Protein AF-A0A6C0EGG4-F1 (afdb_monomer_lite)

Sequence (167 aa):
MSSLSRSSRSPFNRNQEEFLYYLEEYDNSIIDYYGIDNPFLTITFNPCDDFNEINIIYNRNSQIFEFPSLSYELNKKINDYTKCKINITLKINNVEHFPFQPPLWSLENIEYFIPSGIHINIEEYYEYLVNLHNENYKINKSWVPGMQHVNSDLLNFIIIANTFDYL

Foldseek 3Di:
DDDPPPPDDQPADPVVVVLVVVVQVCQPCLCVVLVPPDPQWGWGWDDDRFWIKIKIKGWPLPDQDDDPPDDPVVSVVVSLQRTKIKIWIKIFGHDPDPPQDHTQIDTDDIDIDHPPDDPDPVVVVLRVVSVVLRVCCVPVVPRDRDSVVVSVSVSVSVVSVPPVVVD

Structure (mmCIF, N/CA/C/O backbone):
data_AF-A0A6C0EGG4-F1
#
_entry.id   AF-A0A6C0EGG4-F1
#
loop_
_atom_site.group_PDB
_atom_site.id
_atom_site.type_symbol
_atom_site.label_atom_id
_atom_site.label_alt_id
_atom_site.label_comp_id
_atom_site.label_asym_id
_atom_site.label_entity_id
_atom_site.label_seq_id
_atom_site.pdbx_PDB_ins_code
_atom_site.Cartn_x
_atom_site.Cartn_y
_atom_site.Cartn_z
_atom_site.occupancy
_atom_site.B_iso_or_equiv
_atom_site.auth_seq_id
_atom_site.auth_comp_id
_atom_site.auth_asym_id
_atom_site.auth_atom_id
_atom_site.pdbx_PDB_model_num
ATOM 1 N N . MET A 1 1 ? -20.456 16.248 -36.448 1.00 38.22 1 MET A N 1
ATOM 2 C CA . MET A 1 1 ? -18.984 16.349 -36.376 1.00 38.22 1 MET A CA 1
ATOM 3 C C . MET A 1 1 ? -18.583 16.149 -34.925 1.00 38.22 1 MET A C 1
ATOM 5 O O . MET A 1 1 ? -18.546 17.107 -34.171 1.00 38.22 1 MET A O 1
ATOM 9 N N . SER A 1 2 ? -18.402 14.896 -34.511 1.00 34.53 2 SER A N 1
ATOM 10 C CA . SER A 1 2 ? -17.893 14.537 -33.186 1.00 34.53 2 SER A CA 1
ATOM 11 C C . SER A 1 2 ? -16.409 14.231 -33.335 1.00 34.53 2 SER A C 1
ATOM 13 O O . SER A 1 2 ? -16.029 13.298 -34.044 1.00 34.53 2 SER A O 1
ATOM 15 N N . SER A 1 3 ? -15.574 15.072 -32.738 1.00 32.94 3 SER A N 1
ATOM 16 C CA . SER A 1 3 ? -14.128 14.906 -32.701 1.00 32.94 3 SER A CA 1
ATOM 17 C C . SER A 1 3 ? -13.781 13.643 -31.917 1.00 32.94 3 SER A C 1
ATOM 19 O O . SER A 1 3 ? -13.925 13.607 -30.699 1.00 32.94 3 SER A O 1
ATOM 21 N N . LEU A 1 4 ? -13.319 12.619 -32.632 1.00 36.59 4 LEU A N 1
ATOM 22 C CA . LEU A 1 4 ? -12.533 11.528 -32.070 1.00 36.59 4 LEU A CA 1
ATOM 23 C C . LEU A 1 4 ? -11.277 12.148 -31.445 1.00 36.59 4 LEU A C 1
ATOM 25 O O . LEU A 1 4 ? -10.352 12.533 -32.165 1.00 36.59 4 LEU A O 1
ATOM 29 N N . SER A 1 5 ? -11.260 12.295 -30.119 1.00 33.00 5 SER A N 1
ATOM 30 C CA . SER A 1 5 ? -10.028 12.557 -29.385 1.00 33.00 5 SER A CA 1
ATOM 31 C C . SER A 1 5 ? -9.141 11.332 -29.564 1.00 33.00 5 SER A C 1
ATOM 33 O O . SER A 1 5 ? -9.429 10.254 -29.046 1.00 33.00 5 SER A O 1
ATOM 35 N N . ARG A 1 6 ? -8.103 11.485 -30.387 1.00 34.94 6 ARG A N 1
ATOM 36 C CA . ARG A 1 6 ? -7.035 10.500 -30.541 1.00 34.94 6 ARG A CA 1
ATOM 37 C C . ARG A 1 6 ? -6.469 10.218 -29.154 1.00 34.94 6 ARG A C 1
ATOM 39 O O . ARG A 1 6 ? -5.943 11.140 -28.537 1.00 34.94 6 ARG A O 1
ATOM 46 N N . SER A 1 7 ? -6.595 8.975 -28.694 1.00 38.91 7 SER A N 1
ATOM 47 C CA . SER A 1 7 ? -5.897 8.503 -27.507 1.00 38.91 7 SER A CA 1
ATOM 48 C C . SER A 1 7 ? -4.407 8.766 -27.710 1.00 38.91 7 SER A C 1
ATOM 50 O O . SER A 1 7 ? -3.809 8.316 -28.697 1.00 38.91 7 SER A O 1
ATOM 52 N N . SER A 1 8 ? -3.827 9.555 -26.813 1.00 41.06 8 SER A N 1
ATOM 53 C CA . SER A 1 8 ? -2.390 9.592 -26.591 1.00 41.06 8 SER A CA 1
ATOM 54 C C . SER A 1 8 ? -1.911 8.146 -26.485 1.00 41.06 8 SER A C 1
ATOM 56 O O . SER A 1 8 ? -2.523 7.325 -25.806 1.00 41.06 8 SER A O 1
ATOM 58 N N . ARG A 1 9 ? -0.872 7.797 -27.249 1.00 43.28 9 ARG A N 1
ATOM 59 C CA . ARG A 1 9 ? -0.188 6.516 -27.063 1.00 43.28 9 ARG A CA 1
ATOM 60 C C . ARG A 1 9 ? 0.282 6.491 -25.614 1.00 43.28 9 ARG A C 1
ATOM 62 O O . ARG A 1 9 ? 0.971 7.428 -25.217 1.00 43.28 9 ARG A O 1
ATOM 69 N N . SER A 1 10 ? -0.120 5.468 -24.869 1.00 45.69 10 SER A N 1
ATOM 70 C CA . SER A 1 10 ? 0.392 5.238 -23.524 1.00 45.69 10 SER A CA 1
ATOM 71 C C . SER A 1 10 ? 1.933 5.217 -23.593 1.00 45.69 10 SER A C 1
ATOM 73 O O . SER A 1 10 ? 2.493 4.675 -24.556 1.00 45.69 10 SER A O 1
ATOM 75 N N . PRO A 1 11 ? 2.645 5.866 -22.657 1.00 52.66 11 PRO A N 1
ATOM 76 C CA . PRO A 1 11 ? 4.104 5.837 -22.617 1.00 52.66 11 PRO A CA 1
ATOM 77 C C . PRO A 1 11 ? 4.636 4.501 -22.081 1.00 52.66 11 PRO A C 1
ATOM 79 O O . PRO A 1 11 ? 5.851 4.310 -21.995 1.00 52.66 11 PRO A O 1
ATOM 82 N N . PHE A 1 12 ? 3.758 3.567 -21.714 1.00 55.00 12 PHE A N 1
ATOM 83 C CA . PHE A 1 12 ? 4.134 2.230 -21.293 1.00 55.00 12 PHE A CA 1
ATOM 84 C C . PHE A 1 12 ? 4.477 1.376 -22.511 1.00 55.00 12 PHE A C 1
ATOM 86 O O . PHE A 1 12 ? 3.829 1.426 -23.557 1.00 55.00 12 PHE A O 1
ATOM 93 N N . ASN A 1 13 ? 5.525 0.563 -22.392 1.00 65.75 13 ASN A N 1
ATOM 94 C CA . ASN A 1 13 ? 5.744 -0.459 -23.403 1.00 65.75 13 ASN A CA 1
ATOM 95 C C . ASN A 1 13 ? 4.711 -1.581 -23.239 1.00 65.75 13 ASN A C 1
ATOM 97 O O . ASN A 1 13 ? 4.185 -1.801 -22.153 1.00 65.75 13 ASN A O 1
ATOM 101 N N . ARG A 1 14 ? 4.459 -2.33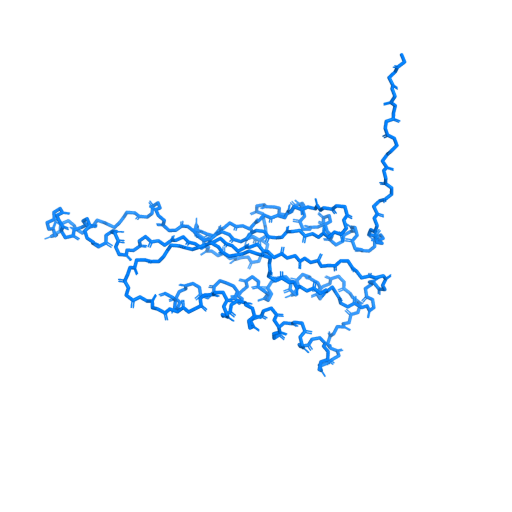3 -24.312 1.00 63.44 14 ARG A N 1
ATOM 102 C CA . ARG A 1 14 ? 3.425 -3.377 -24.349 1.00 63.44 14 ARG A CA 1
ATOM 103 C C . ARG A 1 14 ? 3.504 -4.388 -23.195 1.00 63.44 14 ARG A C 1
ATOM 105 O O . ARG A 1 14 ? 2.472 -4.837 -22.719 1.00 63.44 14 ARG A O 1
ATOM 112 N N . ASN A 1 15 ? 4.708 -4.749 -22.747 1.00 59.44 15 ASN A N 1
ATOM 113 C CA .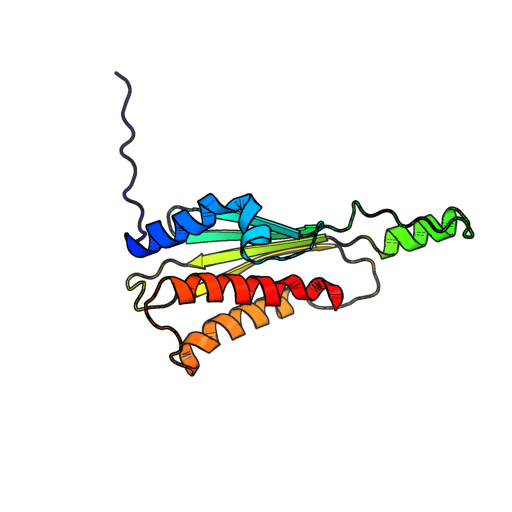 ASN A 1 15 ? 4.878 -5.708 -21.648 1.00 59.44 15 ASN A CA 1
ATOM 114 C C . ASN A 1 15 ? 4.482 -5.096 -20.298 1.00 59.44 15 ASN A C 1
ATOM 116 O O . ASN A 1 15 ? 4.025 -5.804 -19.406 1.00 59.44 15 ASN A O 1
ATOM 120 N N . GLN A 1 16 ? 4.687 -3.790 -20.145 1.00 62.78 16 GLN A N 1
ATOM 121 C CA . GLN A 1 16 ? 4.274 -3.043 -18.971 1.00 62.78 16 GLN A CA 1
ATOM 122 C C . GLN A 1 16 ? 2.775 -2.753 -19.002 1.00 62.78 16 GLN A C 1
ATOM 124 O O . GLN A 1 16 ? 2.126 -2.934 -17.986 1.00 62.78 16 GLN A O 1
ATOM 129 N N . GLU A 1 17 ? 2.204 -2.409 -20.158 1.00 65.94 17 GLU A N 1
ATOM 130 C CA . GLU A 1 17 ? 0.746 -2.317 -20.329 1.00 65.94 17 GLU A CA 1
ATOM 131 C C . GLU A 1 17 ? 0.056 -3.638 -19.972 1.00 65.94 17 GLU A C 1
ATOM 133 O O . GLU A 1 17 ? -0.948 -3.637 -19.276 1.00 65.94 17 GLU A O 1
ATOM 138 N N . GLU A 1 18 ? 0.616 -4.773 -20.398 1.00 64.94 18 GLU A N 1
ATOM 139 C CA . GLU A 1 18 ? 0.078 -6.097 -20.078 1.00 64.94 18 GLU A CA 1
ATOM 140 C C . GLU A 1 18 ? 0.216 -6.427 -18.584 1.00 64.94 18 GLU A C 1
ATOM 142 O O . GLU A 1 18 ? -0.713 -6.960 -17.988 1.00 64.94 18 GLU A O 1
ATOM 147 N N . PHE A 1 19 ? 1.333 -6.052 -17.951 1.00 64.75 19 PHE A N 1
ATOM 148 C CA . PHE A 1 19 ? 1.499 -6.154 -16.498 1.00 64.75 19 PHE A CA 1
ATOM 149 C C . PHE A 1 19 ? 0.456 -5.322 -15.737 1.00 64.75 19 PHE A C 1
ATOM 151 O O . PHE A 1 19 ? -0.179 -5.834 -14.821 1.00 64.75 19 PHE A O 1
ATOM 158 N N . LEU A 1 20 ? 0.262 -4.065 -16.132 1.00 63.75 20 LEU A N 1
ATOM 159 C CA . LEU A 1 20 ? -0.675 -3.143 -15.490 1.00 63.75 20 LEU A CA 1
ATOM 160 C C . LEU A 1 20 ? -2.129 -3.558 -15.714 1.00 63.75 20 LEU A C 1
ATOM 162 O O . LEU A 1 20 ? -2.922 -3.507 -14.782 1.00 63.75 20 LEU A O 1
ATOM 166 N N . TYR A 1 21 ? -2.447 -4.072 -16.902 1.00 66.00 21 TYR A N 1
ATOM 167 C CA . TYR A 1 21 ? -3.746 -4.664 -17.201 1.00 66.00 21 TYR A CA 1
ATOM 168 C C . TYR A 1 21 ? -4.085 -5.812 -16.243 1.00 66.00 21 TYR A C 1
ATOM 170 O O . TYR A 1 21 ? -5.203 -5.867 -15.739 1.00 66.00 21 TYR A O 1
ATOM 178 N N . TYR A 1 22 ? -3.121 -6.687 -15.921 1.00 62.09 22 TYR A N 1
ATOM 179 C CA . TYR A 1 22 ? -3.344 -7.712 -14.897 1.00 62.09 22 TYR A CA 1
ATOM 180 C C . TYR A 1 22 ? -3.608 -7.101 -13.517 1.00 62.09 22 TYR A C 1
ATOM 182 O O . TYR A 1 22 ? -4.417 -7.641 -12.778 1.00 62.09 22 TYR A O 1
ATOM 190 N N . LEU A 1 23 ? -2.971 -5.987 -13.148 1.00 60.00 23 LEU A N 1
ATOM 191 C CA . LEU A 1 23 ? -3.237 -5.342 -11.857 1.00 60.00 23 LEU A CA 1
ATOM 192 C C . LEU A 1 23 ? -4.644 -4.734 -11.783 1.00 60.00 23 LEU A C 1
ATOM 194 O O . LEU A 1 23 ? -5.320 -4.899 -10.771 1.00 60.00 23 LEU A O 1
ATOM 198 N N . GLU A 1 24 ? -5.091 -4.084 -12.858 1.00 61.84 24 GLU A N 1
ATOM 199 C CA . GLU A 1 24 ? -6.418 -3.463 -12.963 1.00 61.84 24 GLU A CA 1
ATOM 200 C C . GLU A 1 24 ? -7.555 -4.489 -13.030 1.00 61.84 24 GLU A C 1
ATOM 202 O O . GLU A 1 24 ? -8.609 -4.293 -12.425 1.00 61.84 24 GLU A O 1
ATOM 207 N N . GLU A 1 25 ? -7.361 -5.617 -13.726 1.00 61.22 25 GLU A N 1
ATOM 208 C CA . GLU A 1 25 ? -8.365 -6.693 -13.782 1.00 61.22 25 GLU A CA 1
ATOM 209 C C . GLU A 1 25 ? -8.633 -7.296 -12.387 1.00 61.22 25 GLU A C 1
ATOM 211 O O . GLU A 1 25 ? -9.692 -7.879 -12.139 1.00 61.22 25 GLU A O 1
ATOM 216 N N . TYR A 1 26 ? -7.700 -7.090 -11.452 1.00 56.66 26 TYR A N 1
ATOM 217 C CA . TYR A 1 26 ? -7.718 -7.631 -10.102 1.00 56.66 26 TYR A CA 1
ATOM 218 C C . TYR A 1 26 ? -7.986 -6.590 -8.996 1.00 56.66 26 TYR A C 1
ATOM 220 O O . TYR A 1 26 ? -7.685 -6.844 -7.832 1.00 56.66 26 TYR A O 1
ATOM 228 N N . ASP A 1 27 ? -8.617 -5.454 -9.300 1.00 54.28 27 ASP A N 1
ATOM 229 C CA . ASP A 1 27 ? -8.808 -4.320 -8.368 1.00 54.28 27 ASP A CA 1
ATOM 230 C C . ASP A 1 27 ? -9.518 -4.664 -7.028 1.00 54.28 27 ASP A C 1
ATOM 232 O O . ASP A 1 27 ? -9.302 -4.007 -6.017 1.00 54.28 27 ASP A O 1
ATOM 236 N N . ASN A 1 28 ? -10.330 -5.731 -6.968 1.00 48.25 28 ASN A N 1
ATOM 237 C CA . ASN A 1 28 ? -10.798 -6.333 -5.697 1.00 48.25 28 ASN A CA 1
ATOM 238 C C . ASN A 1 28 ? -10.210 -7.721 -5.429 1.00 48.25 28 ASN A C 1
ATOM 240 O O . ASN A 1 28 ? -10.323 -8.248 -4.325 1.00 48.25 28 ASN A O 1
ATOM 244 N N . SER A 1 29 ? -9.582 -8.322 -6.432 1.00 56.75 29 SER A N 1
ATOM 245 C CA . SER A 1 29 ? -9.075 -9.677 -6.357 1.00 56.75 29 SER A CA 1
ATOM 246 C C . SER A 1 29 ? -7.576 -9.741 -6.125 1.00 56.75 29 SER A C 1
ATOM 248 O O . SER A 1 29 ? -7.055 -10.833 -6.174 1.00 56.75 29 SER A O 1
ATOM 250 N N . ILE A 1 30 ? -6.842 -8.651 -5.905 1.00 58.38 30 ILE A N 1
ATOM 251 C CA . ILE A 1 30 ? -5.430 -8.740 -5.505 1.00 58.38 30 ILE A CA 1
ATOM 252 C C . ILE A 1 30 ? -5.324 -9.317 -4.097 1.00 58.38 30 ILE A C 1
ATOM 254 O O . ILE A 1 30 ? -4.482 -10.171 -3.835 1.00 58.38 30 ILE A O 1
ATOM 258 N N . ILE A 1 31 ? -6.252 -8.926 -3.225 1.00 63.59 31 ILE A N 1
ATOM 259 C CA . ILE A 1 31 ? -6.440 -9.532 -1.910 1.00 63.59 31 ILE A CA 1
ATOM 260 C C . ILE A 1 31 ? -6.766 -11.026 -2.074 1.00 63.59 31 ILE A C 1
ATOM 262 O O . ILE A 1 31 ? -6.086 -11.857 -1.478 1.00 63.59 31 ILE A O 1
ATOM 266 N N . ASP A 1 32 ? -7.705 -11.383 -2.956 1.00 61.09 32 ASP A N 1
ATOM 267 C CA . ASP A 1 32 ? -8.080 -12.785 -3.215 1.00 61.09 32 ASP A CA 1
ATOM 268 C C . ASP A 1 32 ? -6.973 -13.602 -3.914 1.00 61.09 32 ASP A C 1
ATOM 270 O O . ASP A 1 32 ? -6.711 -14.749 -3.559 1.00 61.09 32 ASP A O 1
ATOM 274 N N . TYR A 1 33 ? -6.292 -13.009 -4.894 1.00 61.50 33 TYR A N 1
ATOM 275 C CA . TYR A 1 33 ? -5.231 -13.591 -5.722 1.00 61.50 33 TYR A CA 1
ATOM 276 C C . TYR A 1 33 ? -4.004 -13.907 -4.875 1.00 61.50 33 TYR A C 1
ATOM 278 O O . TYR A 1 33 ? -3.361 -14.939 -5.066 1.00 61.50 33 TYR A O 1
ATOM 286 N N . TYR A 1 34 ? -3.708 -13.043 -3.905 1.00 63.25 34 TYR A N 1
ATOM 287 C CA . TYR A 1 34 ? -2.636 -13.249 -2.941 1.00 63.25 34 TYR A CA 1
ATOM 288 C C . TYR A 1 34 ? -3.089 -13.905 -1.632 1.00 63.25 34 TYR A C 1
ATOM 290 O O . TYR A 1 34 ? -2.249 -14.187 -0.779 1.00 63.25 34 TYR A O 1
ATOM 298 N N . GLY A 1 35 ? -4.385 -14.188 -1.474 1.00 64.00 35 GLY A N 1
ATOM 299 C CA . GLY A 1 35 ? -4.946 -14.830 -0.285 1.00 64.00 35 GLY A CA 1
ATOM 300 C C . GLY A 1 35 ? -4.771 -14.018 1.003 1.00 64.00 35 GLY A C 1
ATOM 301 O O . GLY A 1 35 ? -4.561 -14.599 2.068 1.00 64.00 35 GLY A O 1
ATOM 302 N N . ILE A 1 36 ? -4.807 -12.687 0.920 1.00 69.38 36 ILE A N 1
ATOM 303 C CA . ILE A 1 36 ? -4.667 -11.798 2.076 1.00 69.38 36 ILE A CA 1
ATOM 304 C C . ILE A 1 36 ? -6.013 -11.726 2.803 1.00 69.38 36 ILE A C 1
ATOM 306 O O . ILE A 1 36 ? -6.904 -10.986 2.413 1.00 69.38 36 ILE A O 1
ATOM 310 N N . ASP A 1 37 ? -6.181 -12.471 3.889 1.00 70.81 37 ASP A N 1
ATOM 311 C CA . ASP A 1 37 ? -7.420 -12.434 4.677 1.00 70.81 37 ASP A CA 1
ATOM 312 C C . ASP A 1 37 ? -7.415 -11.254 5.668 1.00 70.81 37 ASP A C 1
ATOM 314 O O . ASP A 1 37 ? -7.179 -11.421 6.865 1.00 70.81 37 ASP A O 1
ATOM 318 N N . ASN A 1 38 ? -7.595 -10.026 5.162 1.00 75.44 38 ASN A N 1
ATOM 319 C CA . ASN A 1 38 ? -7.721 -8.829 6.000 1.00 75.44 38 ASN A CA 1
ATOM 320 C C . ASN A 1 38 ? -8.911 -7.951 5.562 1.00 75.44 38 ASN A C 1
ATOM 322 O O . ASN A 1 38 ? -8.792 -7.195 4.597 1.00 75.44 38 ASN A O 1
ATOM 326 N N . PRO A 1 39 ? -10.044 -7.972 6.294 1.00 77.56 39 PRO A N 1
ATOM 327 C CA . PRO A 1 39 ? -11.254 -7.235 5.919 1.00 77.56 39 PRO A CA 1
ATOM 328 C C . PRO A 1 39 ? -11.135 -5.714 6.096 1.00 77.56 39 PRO A C 1
ATOM 330 O O . PRO A 1 39 ? -12.036 -4.974 5.706 1.00 77.56 39 PRO A O 1
ATOM 333 N N . PHE A 1 40 ? -10.057 -5.240 6.721 1.00 81.75 40 PHE A N 1
ATOM 334 C CA . PHE A 1 40 ? -9.793 -3.818 6.928 1.00 81.75 40 PHE A CA 1
ATOM 335 C C . PHE A 1 40 ? -8.839 -3.244 5.884 1.00 81.75 40 PHE A C 1
ATOM 337 O O . PHE A 1 40 ? -8.596 -2.038 5.906 1.00 81.75 40 PHE A O 1
ATOM 344 N N . LEU A 1 41 ? -8.284 -4.087 5.011 1.00 81.00 41 LEU A N 1
ATOM 345 C CA . LEU A 1 41 ? -7.348 -3.694 3.973 1.00 81.00 41 LEU A CA 1
ATOM 346 C C . LEU A 1 41 ? -8.083 -3.514 2.644 1.00 81.00 41 LEU A C 1
ATOM 348 O O . LEU A 1 41 ? -8.932 -4.311 2.255 1.00 81.00 41 LEU A O 1
ATOM 352 N N . THR A 1 42 ? -7.743 -2.461 1.923 1.00 81.25 42 THR A N 1
ATOM 353 C CA . THR A 1 42 ? -8.181 -2.222 0.551 1.00 81.25 42 THR A CA 1
ATOM 354 C C . THR A 1 42 ? -6.979 -1.751 -0.243 1.00 81.25 42 THR A C 1
ATOM 356 O O . THR A 1 42 ? -6.181 -0.960 0.258 1.00 81.25 42 THR A O 1
ATOM 359 N N . ILE A 1 43 ? -6.833 -2.253 -1.464 1.00 80.00 43 ILE A N 1
ATOM 360 C CA . ILE A 1 43 ? -5.737 -1.898 -2.361 1.00 80.00 43 ILE A CA 1
ATOM 361 C C . ILE A 1 43 ? -6.363 -1.556 -3.702 1.00 80.00 43 ILE A C 1
ATOM 363 O O . ILE A 1 43 ? -7.102 -2.377 -4.229 1.00 80.00 43 ILE A O 1
ATOM 367 N N . THR A 1 44 ? -6.095 -0.364 -4.226 1.00 80.12 44 THR A N 1
ATOM 368 C CA . THR A 1 44 ? -6.639 0.084 -5.518 1.00 80.12 44 THR A CA 1
ATOM 369 C C . THR A 1 44 ? -5.529 0.583 -6.427 1.00 80.12 44 THR A C 1
ATOM 371 O O . THR A 1 44 ? -4.623 1.283 -5.955 1.00 80.12 44 THR A O 1
ATOM 374 N N . PHE A 1 45 ? -5.638 0.290 -7.721 1.00 78.06 45 PHE A N 1
ATOM 375 C CA . PHE A 1 45 ? -4.665 0.690 -8.734 1.00 78.06 45 PHE A CA 1
ATOM 376 C C . PHE A 1 45 ? -5.250 1.780 -9.625 1.00 78.06 45 PHE A C 1
ATOM 378 O O . PHE A 1 45 ? -6.280 1.599 -10.262 1.00 78.06 45 PHE A O 1
ATOM 385 N N . ASN A 1 46 ? -4.569 2.921 -9.684 1.00 82.38 46 ASN A N 1
ATOM 386 C CA . ASN A 1 46 ? -4.957 4.037 -10.534 1.00 82.38 46 ASN A CA 1
ATOM 387 C C . ASN A 1 46 ? -3.882 4.236 -11.613 1.00 82.38 46 ASN A C 1
ATOM 389 O O . ASN A 1 46 ? -2.821 4.808 -11.320 1.00 82.38 46 ASN A O 1
ATOM 393 N N . PRO A 1 47 ? -4.113 3.786 -12.859 1.00 76.00 47 PRO A N 1
ATOM 394 C CA . PRO A 1 47 ? -3.212 4.096 -13.959 1.00 76.00 47 PRO A CA 1
ATOM 395 C C . PRO A 1 47 ? -3.206 5.605 -14.221 1.00 76.00 47 PRO A C 1
ATOM 397 O O . PRO A 1 47 ? -4.253 6.249 -14.315 1.00 76.00 47 PRO A O 1
ATOM 400 N N . CYS A 1 48 ? -2.015 6.178 -14.352 1.00 79.50 48 CYS A N 1
ATOM 401 C CA . CYS A 1 48 ? -1.810 7.549 -14.803 1.00 79.50 48 CYS A CA 1
ATOM 402 C C . CYS A 1 48 ? -1.045 7.527 -16.127 1.00 79.50 48 CYS A C 1
ATOM 404 O O . CYS A 1 48 ? -0.466 6.508 -16.500 1.00 79.50 48 CYS A O 1
ATOM 406 N N . ASP A 1 49 ? -1.015 8.661 -16.834 1.00 75.12 49 ASP A N 1
ATOM 407 C CA . ASP A 1 49 ? -0.331 8.726 -18.127 1.00 75.12 49 ASP A CA 1
ATOM 408 C C . ASP A 1 49 ? 1.137 8.287 -17.996 1.00 75.12 49 ASP A C 1
ATOM 410 O O . ASP A 1 49 ? 1.548 7.406 -18.730 1.00 75.12 49 ASP A O 1
ATOM 414 N N . ASP A 1 50 ? 1.904 8.796 -17.022 1.00 78.62 50 ASP A N 1
ATOM 415 C CA . ASP A 1 50 ? 3.360 8.557 -16.932 1.00 78.62 50 ASP A CA 1
ATOM 416 C C . ASP A 1 50 ? 3.806 7.570 -15.831 1.00 78.62 50 ASP A C 1
ATOM 418 O O . ASP A 1 50 ? 4.990 7.237 -15.713 1.00 78.62 50 ASP A O 1
ATOM 422 N N . PHE A 1 51 ? 2.886 7.124 -14.980 1.00 82.00 51 PHE A N 1
ATOM 423 C CA . PHE A 1 51 ? 3.170 6.274 -13.821 1.00 82.00 51 PHE A CA 1
ATOM 424 C C . PHE A 1 51 ? 1.916 5.520 -13.391 1.00 82.00 51 PHE A C 1
ATOM 426 O O . PHE A 1 51 ? 0.834 5.761 -13.910 1.00 82.00 51 PHE A O 1
ATOM 433 N N . ASN A 1 52 ? 2.051 4.623 -12.421 1.00 79.62 52 ASN A N 1
ATOM 434 C CA . ASN A 1 52 ? 0.895 3.996 -11.787 1.00 79.62 52 ASN A CA 1
ATOM 435 C C . ASN A 1 52 ? 0.883 4.339 -10.316 1.00 79.62 52 ASN A C 1
ATOM 437 O O . ASN A 1 52 ? 1.934 4.360 -9.675 1.00 79.62 52 ASN A O 1
ATOM 441 N N . GLU A 1 53 ? -0.302 4.613 -9.804 1.00 86.06 53 GLU A N 1
ATOM 442 C CA . GLU A 1 53 ? -0.513 4.895 -8.400 1.00 86.06 53 GLU A CA 1
ATOM 443 C C . GLU A 1 53 ? -1.169 3.686 -7.736 1.00 86.06 53 GLU A C 1
ATOM 445 O O . GLU A 1 53 ? -2.123 3.111 -8.259 1.00 86.06 53 GLU A O 1
ATOM 450 N N . ILE A 1 54 ? -0.640 3.296 -6.581 1.00 84.81 54 ILE A N 1
ATOM 451 C CA . ILE A 1 54 ? -1.217 2.258 -5.732 1.00 84.81 54 ILE A CA 1
ATOM 452 C C . ILE A 1 54 ? -1.649 2.928 -4.443 1.00 84.81 54 ILE A C 1
ATOM 454 O O . ILE A 1 54 ? -0.824 3.512 -3.742 1.00 84.81 54 ILE A O 1
ATOM 458 N N . ASN A 1 55 ? -2.927 2.795 -4.110 1.00 86.12 55 ASN A N 1
ATOM 459 C CA . ASN A 1 55 ? -3.445 3.238 -2.827 1.00 86.12 55 ASN A CA 1
ATOM 460 C C . ASN A 1 55 ? -3.701 2.027 -1.940 1.00 86.12 55 ASN A C 1
ATOM 462 O O . ASN A 1 55 ? -4.496 1.156 -2.286 1.00 86.12 55 ASN A O 1
ATOM 466 N N . ILE A 1 56 ? -3.025 1.983 -0.796 1.00 85.06 56 ILE A N 1
ATOM 467 C CA . ILE A 1 56 ? -3.189 0.961 0.236 1.00 85.06 56 ILE A CA 1
ATOM 468 C C . ILE A 1 56 ? -3.882 1.620 1.424 1.00 85.06 56 ILE A C 1
ATOM 470 O O . ILE A 1 56 ? -3.330 2.510 2.070 1.00 85.06 56 ILE A O 1
ATOM 474 N N . ILE A 1 57 ? -5.096 1.171 1.726 1.00 87.00 57 ILE A N 1
ATOM 475 C CA . ILE A 1 57 ? -5.916 1.699 2.812 1.00 87.00 57 ILE A CA 1
ATOM 476 C C . ILE A 1 57 ? -6.130 0.598 3.839 1.00 87.00 57 ILE A C 1
ATOM 478 O O . ILE A 1 57 ? -6.792 -0.396 3.562 1.00 87.00 57 ILE A O 1
ATOM 482 N N . TYR A 1 58 ? -5.634 0.814 5.051 1.00 85.12 58 TYR A N 1
ATOM 483 C CA . TYR A 1 58 ? -6.003 0.043 6.230 1.00 85.12 58 TYR A CA 1
ATOM 484 C C . TYR A 1 58 ? -6.971 0.865 7.084 1.00 85.12 58 TYR A C 1
ATOM 486 O O . TYR A 1 58 ? -6.650 1.981 7.493 1.00 85.12 58 TYR A O 1
ATOM 494 N N . ASN A 1 59 ? -8.175 0.357 7.347 1.00 87.69 59 ASN A N 1
ATOM 495 C CA . ASN A 1 59 ? -9.203 1.080 8.094 1.00 87.69 59 ASN A CA 1
ATOM 496 C C . ASN A 1 59 ? -9.978 0.169 9.051 1.00 87.69 59 ASN A C 1
ATOM 498 O O . ASN A 1 59 ? -10.957 -0.478 8.680 1.00 87.69 59 ASN A O 1
ATOM 502 N N . ARG A 1 60 ? -9.595 0.211 10.326 1.00 85.31 60 ARG A N 1
ATOM 503 C CA . ARG A 1 60 ? -10.234 -0.545 11.410 1.00 85.31 60 ARG A CA 1
ATOM 504 C C . ARG A 1 60 ? -11.346 0.235 12.116 1.00 85.31 60 ARG A C 1
ATOM 506 O O . ARG A 1 60 ? -11.949 -0.254 13.066 1.00 85.31 60 ARG A O 1
ATOM 513 N N . ASN A 1 61 ? -11.657 1.455 11.673 1.00 82.19 61 ASN A N 1
ATOM 514 C CA . ASN A 1 61 ? -12.606 2.320 12.384 1.00 82.19 61 ASN A CA 1
ATOM 515 C C . ASN A 1 61 ? -14.040 1.771 12.428 1.00 82.19 61 ASN A C 1
ATOM 517 O O . ASN A 1 61 ? -14.841 2.233 13.239 1.00 82.19 61 ASN A O 1
ATOM 521 N N . SER A 1 62 ? -14.372 0.817 11.556 1.00 73.75 62 SER A N 1
ATOM 522 C CA . SER A 1 62 ? -15.665 0.133 11.518 1.00 73.75 62 SER A CA 1
ATOM 523 C C . SER A 1 62 ? -15.793 -0.991 12.552 1.00 73.75 62 SER A C 1
ATOM 525 O O . SER A 1 62 ? -16.911 -1.436 12.815 1.00 73.75 62 SER A O 1
ATOM 527 N N . GLN A 1 63 ? -14.689 -1.455 13.148 1.00 77.69 63 GLN A N 1
ATOM 528 C CA . GLN A 1 63 ? -14.728 -2.539 14.120 1.00 77.69 63 GLN A CA 1
ATOM 529 C C . GLN A 1 63 ? -15.198 -2.023 15.480 1.00 77.69 63 GLN A C 1
ATOM 531 O O . GLN A 1 63 ? -14.570 -1.158 16.089 1.00 77.69 63 GLN A O 1
ATOM 536 N N . ILE A 1 64 ? -16.300 -2.593 15.965 1.00 78.06 64 ILE A N 1
ATOM 537 C CA . ILE A 1 64 ? -16.830 -2.326 17.299 1.00 78.06 64 ILE A CA 1
ATOM 538 C C . ILE A 1 64 ? -16.532 -3.540 18.172 1.00 78.06 64 ILE A C 1
ATOM 540 O O . ILE A 1 64 ? -16.998 -4.647 17.906 1.00 78.06 64 ILE A O 1
ATOM 544 N N . PHE A 1 65 ? -15.758 -3.318 19.224 1.00 79.62 65 PHE A N 1
ATOM 545 C CA . PHE A 1 65 ? -15.566 -4.254 20.315 1.00 79.62 65 PHE A CA 1
ATOM 546 C C . PHE A 1 65 ? -16.622 -4.008 21.382 1.00 79.62 65 PHE A C 1
ATOM 548 O O . PHE A 1 65 ? -16.747 -2.900 21.911 1.00 79.62 65 PHE A O 1
ATOM 555 N N . GLU A 1 66 ? -17.365 -5.056 21.718 1.00 83.19 66 GLU A N 1
ATOM 556 C CA . GLU A 1 66 ? -18.308 -5.035 22.824 1.00 83.19 66 GLU A CA 1
ATOM 557 C C . GLU A 1 66 ? -17.969 -6.150 23.806 1.00 83.19 66 GLU A C 1
ATOM 559 O O . GLU A 1 66 ? -17.952 -7.334 23.471 1.00 83.19 66 GLU A O 1
ATOM 564 N N . PHE A 1 67 ? -17.697 -5.749 25.042 1.00 89.12 67 PHE A N 1
ATOM 565 C CA . PHE A 1 67 ? -17.488 -6.631 26.174 1.00 89.12 67 PHE A CA 1
ATOM 566 C C . PHE A 1 67 ? -18.699 -6.478 27.099 1.00 89.12 67 PHE A C 1
ATOM 568 O O . PHE A 1 67 ? -18.777 -5.483 27.828 1.00 89.12 67 PHE A O 1
ATOM 575 N N . PRO A 1 68 ? -19.648 -7.436 27.093 1.00 90.19 68 PRO A N 1
ATOM 576 C CA . PRO A 1 68 ? -20.918 -7.306 27.818 1.00 90.19 68 PRO A CA 1
ATOM 577 C C . PRO A 1 68 ? -20.767 -7.135 29.334 1.00 90.19 68 PRO A C 1
ATOM 579 O O . PRO A 1 68 ? -21.667 -6.638 30.004 1.00 90.19 68 PRO A O 1
ATOM 582 N N . SER A 1 69 ? -19.632 -7.562 29.891 1.00 93.94 69 SER A N 1
ATOM 583 C CA . SER A 1 69 ? -19.298 -7.428 31.310 1.00 93.94 69 SER A CA 1
ATOM 584 C C . SER A 1 69 ? -18.721 -6.059 31.690 1.00 93.94 69 SER A C 1
ATOM 586 O O . SER A 1 69 ? -18.580 -5.776 32.879 1.00 93.94 69 SER A O 1
ATOM 588 N N . LEU A 1 70 ? -18.368 -5.215 30.715 1.00 92.75 70 LEU A N 1
ATOM 589 C CA . LEU A 1 70 ? -17.797 -3.889 30.944 1.00 92.75 70 LEU A CA 1
ATOM 590 C C . LEU A 1 70 ? -18.863 -2.798 30.840 1.00 92.75 70 LEU A C 1
ATOM 592 O O . LEU A 1 70 ? -19.836 -2.904 30.095 1.00 92.75 70 LEU A O 1
ATOM 596 N N . SER A 1 71 ? -18.652 -1.700 31.566 1.00 94.19 71 SER A N 1
ATOM 597 C CA . SER A 1 71 ? -19.507 -0.522 31.433 1.00 94.19 71 SER A CA 1
ATOM 598 C C . SER A 1 71 ? -19.399 0.083 30.030 1.00 94.19 71 SER A C 1
ATOM 600 O O . SER A 1 71 ? -18.379 -0.049 29.346 1.00 94.19 71 SER A O 1
ATOM 602 N N . TYR A 1 72 ? -20.440 0.807 29.614 1.00 90.12 72 TYR A N 1
ATOM 603 C CA . TYR A 1 72 ? -20.446 1.535 28.343 1.00 90.12 72 TYR A CA 1
ATOM 604 C C . TYR A 1 72 ? -19.228 2.459 28.195 1.00 90.12 72 TYR A C 1
ATOM 606 O O . TYR A 1 72 ? -18.614 2.512 27.135 1.00 90.12 72 TYR A O 1
ATOM 614 N N . GLU A 1 73 ? -18.835 3.153 29.264 1.00 91.19 73 GLU A N 1
ATOM 615 C CA . GLU A 1 73 ? -17.683 4.059 29.246 1.00 91.19 73 GLU A CA 1
ATOM 616 C C . GLU A 1 73 ? -16.366 3.332 28.952 1.00 91.19 73 GLU A C 1
ATOM 618 O O . GLU A 1 73 ? -15.527 3.852 28.216 1.00 91.19 73 GLU A O 1
ATOM 623 N N . LEU A 1 74 ? -16.190 2.125 29.500 1.00 89.31 74 LEU A N 1
ATOM 624 C CA . LEU A 1 74 ? -15.010 1.302 29.244 1.00 89.31 74 LEU A CA 1
ATOM 625 C C . LEU A 1 74 ? -15.026 0.744 27.822 1.00 89.31 74 LEU A C 1
ATOM 627 O O . LEU A 1 74 ? -14.022 0.865 27.129 1.00 89.31 74 LEU A O 1
ATOM 631 N N . ASN A 1 75 ? -16.165 0.223 27.358 1.00 90.06 75 ASN A N 1
ATOM 632 C CA . ASN A 1 75 ? -16.326 -0.212 25.968 1.00 90.06 75 ASN A CA 1
ATOM 633 C C . ASN A 1 75 ? -16.043 0.929 24.982 1.00 90.06 75 ASN A C 1
ATOM 635 O O . ASN A 1 75 ? -15.339 0.740 23.994 1.00 90.06 75 ASN A O 1
ATOM 639 N N . LYS A 1 76 ? -16.532 2.140 25.268 1.00 87.50 76 LYS A N 1
ATOM 640 C CA . LYS A 1 76 ? -16.255 3.327 24.455 1.00 87.50 76 LYS A CA 1
ATOM 641 C C . LYS A 1 76 ? -14.760 3.644 24.418 1.00 87.50 76 LYS A C 1
ATOM 643 O O . LYS A 1 76 ? -14.216 3.811 23.333 1.00 87.50 76 LYS A O 1
ATOM 648 N N . LYS A 1 77 ? -14.091 3.675 25.576 1.00 86.56 77 LYS A N 1
ATOM 649 C CA . LYS A 1 77 ? -12.639 3.904 25.638 1.00 86.56 77 LYS A CA 1
ATOM 650 C C . LYS A 1 77 ? -11.868 2.851 24.851 1.00 86.56 77 LYS A C 1
ATOM 652 O O . LYS A 1 77 ? -10.999 3.221 24.076 1.00 86.56 77 LYS A O 1
ATOM 657 N N . ILE A 1 78 ? -12.198 1.570 25.017 1.00 84.19 78 ILE A N 1
ATOM 658 C CA . ILE A 1 78 ? -11.546 0.479 24.281 1.00 84.19 78 ILE A CA 1
ATOM 659 C C . ILE A 1 78 ? -11.706 0.695 22.775 1.00 84.19 78 ILE A C 1
ATOM 661 O O . ILE A 1 78 ? -10.709 0.702 22.064 1.00 84.19 78 ILE A O 1
ATOM 665 N N . ASN A 1 79 ? -12.925 0.973 22.308 1.00 85.50 79 ASN A N 1
ATOM 666 C CA . ASN A 1 79 ? -13.181 1.259 20.897 1.00 85.50 79 ASN A CA 1
ATOM 667 C C . ASN A 1 79 ? -12.401 2.471 20.375 1.00 85.50 79 ASN A C 1
ATOM 669 O O . ASN A 1 79 ? -11.919 2.459 19.245 1.00 85.50 79 ASN A O 1
ATOM 673 N N . ASP A 1 80 ? -12.264 3.525 21.178 1.00 83.50 80 ASP A N 1
ATOM 674 C CA . ASP A 1 80 ? -11.495 4.707 20.791 1.00 83.50 80 ASP A CA 1
ATOM 675 C C . ASP A 1 80 ? -9.988 4.409 20.671 1.00 83.50 80 ASP A C 1
ATOM 677 O O . ASP A 1 80 ? -9.335 4.988 19.806 1.00 83.50 80 ASP A O 1
ATOM 681 N N . TYR A 1 81 ? -9.452 3.467 21.457 1.00 80.25 81 TYR A N 1
ATOM 682 C CA . TYR A 1 81 ? -8.063 2.994 21.342 1.00 80.25 81 TYR A CA 1
ATOM 683 C C . TYR A 1 81 ? -7.830 2.002 20.197 1.00 80.25 81 TYR A C 1
ATOM 685 O O . TYR A 1 81 ? -6.700 1.871 19.740 1.00 80.25 81 TYR A O 1
ATOM 693 N N . THR A 1 82 ? -8.859 1.293 19.732 1.00 78.94 82 THR A N 1
ATOM 694 C CA . THR A 1 82 ? -8.717 0.292 18.659 1.00 78.94 82 THR A CA 1
ATOM 695 C C . THR A 1 82 ? -8.926 0.858 17.259 1.00 78.94 82 THR A C 1
ATOM 697 O O . THR A 1 82 ? -8.653 0.170 16.275 1.00 78.94 82 THR A O 1
ATOM 700 N N . LYS A 1 83 ? -9.437 2.088 17.148 1.00 84.75 83 LYS A N 1
ATOM 701 C CA . LYS A 1 83 ? -9.575 2.794 15.871 1.00 84.75 83 LYS A CA 1
ATOM 702 C C . LYS A 1 83 ? -8.201 3.017 15.264 1.00 84.75 83 LYS A C 1
ATOM 704 O O . LYS A 1 83 ? -7.307 3.492 15.941 1.00 84.75 83 LYS A O 1
ATOM 709 N N . CYS A 1 84 ? -8.038 2.702 13.992 1.00 86.06 84 CYS A N 1
ATOM 710 C CA . CYS A 1 84 ? -6.806 2.949 13.261 1.00 86.06 84 CYS A CA 1
ATOM 711 C C . CYS A 1 84 ? -7.169 3.152 11.797 1.00 86.06 84 CYS A C 1
ATOM 713 O O . CYS A 1 84 ? -8.006 2.423 11.251 1.00 86.06 84 CYS A O 1
ATOM 715 N N . LYS A 1 85 ? -6.557 4.155 11.172 1.00 87.94 85 LYS A N 1
ATOM 716 C CA . LYS A 1 85 ? -6.625 4.341 9.729 1.00 87.94 85 LYS A CA 1
ATOM 717 C C . LYS A 1 85 ? -5.248 4.704 9.213 1.00 87.94 85 LYS A C 1
ATOM 719 O O . LYS A 1 85 ? -4.648 5.637 9.731 1.00 87.94 85 LYS A O 1
ATOM 724 N N . ILE A 1 86 ? -4.784 4.008 8.190 1.00 87.12 86 ILE A N 1
ATOM 725 C CA . ILE A 1 86 ? -3.554 4.322 7.470 1.00 87.12 86 ILE A CA 1
ATOM 726 C C . ILE A 1 86 ? -3.899 4.294 5.984 1.00 87.12 86 ILE A C 1
ATOM 728 O O . ILE A 1 86 ? -4.558 3.371 5.513 1.00 87.12 86 ILE A O 1
ATOM 732 N N . ASN A 1 87 ? -3.514 5.337 5.268 1.00 89.75 87 ASN A N 1
ATOM 733 C CA . ASN A 1 87 ? -3.668 5.471 3.832 1.00 89.75 87 ASN A CA 1
ATOM 734 C C . ASN A 1 87 ? -2.294 5.776 3.248 1.00 89.75 87 ASN A C 1
ATOM 736 O O . ASN A 1 87 ? -1.657 6.744 3.659 1.00 89.75 87 ASN A O 1
ATOM 740 N N . ILE A 1 88 ? -1.841 4.929 2.336 1.00 88.88 88 ILE A N 1
ATOM 741 C CA . ILE A 1 88 ? -0.512 4.984 1.744 1.00 88.88 88 ILE A CA 1
ATOM 742 C C . ILE A 1 88 ? -0.699 5.081 0.244 1.00 88.88 88 ILE A C 1
ATOM 744 O O . ILE A 1 88 ? -1.313 4.201 -0.360 1.00 88.88 88 ILE A O 1
ATOM 748 N N . THR A 1 89 ? -0.131 6.122 -0.346 1.00 90.44 89 THR A N 1
ATOM 749 C CA . THR A 1 89 ? -0.097 6.302 -1.790 1.00 90.44 89 THR A CA 1
ATOM 750 C C . THR A 1 89 ? 1.324 6.067 -2.268 1.00 90.44 89 THR A C 1
ATOM 752 O O . THR A 1 89 ? 2.263 6.759 -1.866 1.00 90.44 89 THR A O 1
ATOM 755 N N . LEU A 1 90 ? 1.479 5.071 -3.130 1.00 88.62 90 LEU A N 1
ATOM 756 C CA . LEU A 1 90 ? 2.741 4.715 -3.754 1.00 88.62 90 LEU A CA 1
ATOM 757 C C . LEU A 1 90 ? 2.670 5.017 -5.235 1.00 88.62 90 LEU A C 1
ATOM 759 O O . LEU A 1 90 ? 1.625 4.875 -5.866 1.00 88.62 90 LEU A O 1
ATOM 763 N N . LYS A 1 91 ? 3.825 5.327 -5.801 1.00 88.62 91 LYS A N 1
ATOM 764 C CA . LYS A 1 91 ? 3.994 5.520 -7.227 1.00 88.62 91 LYS A CA 1
ATOM 765 C C . LYS A 1 91 ? 4.981 4.514 -7.777 1.00 88.62 91 LYS A C 1
ATOM 767 O O . LYS A 1 91 ? 6.102 4.384 -7.293 1.00 88.62 91 LYS A O 1
ATOM 772 N N . ILE A 1 92 ? 4.569 3.842 -8.840 1.00 84.69 92 ILE A N 1
ATOM 773 C CA . ILE A 1 92 ? 5.419 2.991 -9.658 1.00 84.69 92 ILE A CA 1
ATOM 774 C C . ILE A 1 92 ? 5.798 3.786 -10.901 1.00 84.69 92 ILE A C 1
ATOM 776 O O . ILE A 1 92 ? 4.976 4.028 -11.790 1.00 84.69 92 ILE A O 1
ATOM 780 N N . ASN A 1 93 ? 7.059 4.206 -10.954 1.00 82.00 93 ASN A N 1
ATOM 781 C CA . ASN A 1 93 ? 7.587 4.965 -12.076 1.00 82.00 93 ASN A CA 1
ATOM 782 C C . ASN A 1 93 ? 7.814 4.061 -13.288 1.00 82.00 93 ASN A C 1
ATOM 784 O O . ASN A 1 93 ? 8.333 2.946 -13.177 1.00 82.00 93 ASN A O 1
ATOM 788 N N . ASN A 1 94 ? 7.464 4.587 -14.460 1.00 70.06 94 ASN A N 1
ATOM 789 C CA . ASN A 1 94 ? 7.760 3.949 -15.729 1.00 70.06 94 ASN A CA 1
ATOM 790 C C . ASN A 1 94 ? 9.276 3.950 -16.002 1.00 70.06 94 ASN A C 1
ATOM 792 O O . ASN A 1 94 ? 9.977 4.909 -15.675 1.00 70.06 94 ASN A O 1
ATOM 796 N N . VAL A 1 95 ? 9.781 2.876 -16.611 1.00 75.00 95 VAL A N 1
ATOM 797 C CA . VAL A 1 95 ? 11.187 2.751 -17.005 1.00 75.00 95 VAL A CA 1
ATOM 798 C C . VAL A 1 95 ? 11.284 2.358 -18.474 1.00 75.00 95 VAL A C 1
ATOM 800 O O . VAL A 1 95 ? 10.663 1.402 -18.933 1.00 75.00 95 VAL A O 1
ATOM 803 N N . GLU A 1 96 ? 12.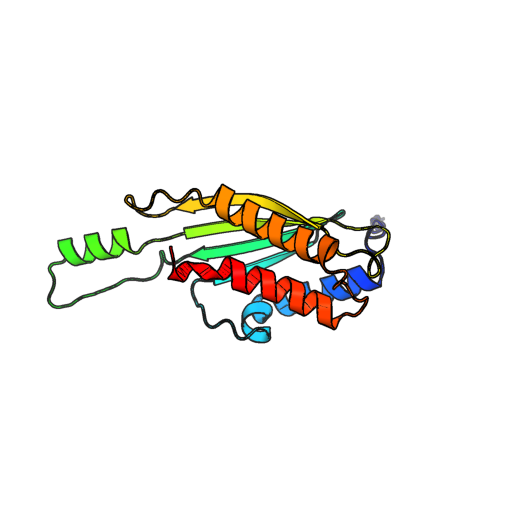121 3.082 -19.215 1.00 73.25 96 GLU A N 1
ATOM 804 C CA . GLU A 1 96 ? 12.257 2.957 -20.674 1.00 73.25 96 GLU A CA 1
ATOM 805 C C . GLU A 1 96 ? 12.622 1.531 -21.130 1.00 73.25 96 GLU A C 1
ATOM 807 O O . GLU A 1 96 ? 12.249 1.091 -22.219 1.00 73.25 96 GLU A O 1
ATOM 812 N N . HIS A 1 97 ? 13.329 0.778 -20.284 1.00 72.81 97 HIS A N 1
ATOM 813 C CA . HIS A 1 97 ? 13.861 -0.545 -20.608 1.00 72.81 97 HIS A CA 1
ATOM 814 C C . HIS A 1 97 ? 13.147 -1.705 -19.900 1.00 72.81 97 HIS A C 1
ATOM 816 O O . HIS A 1 97 ? 13.735 -2.775 -19.741 1.00 72.81 97 HIS A O 1
ATOM 822 N N . PHE A 1 98 ? 11.888 -1.553 -19.482 1.00 69.44 98 PHE A N 1
ATOM 823 C CA . PHE A 1 98 ? 11.106 -2.675 -18.945 1.00 69.44 98 PHE A CA 1
ATOM 824 C C . PHE A 1 98 ? 10.954 -3.811 -19.992 1.00 69.44 98 PHE A C 1
ATOM 826 O O . PHE A 1 98 ? 10.748 -3.523 -21.171 1.00 69.44 98 PHE A O 1
ATOM 833 N N . PRO A 1 99 ? 11.037 -5.110 -19.643 1.00 64.81 99 PRO A N 1
ATOM 834 C CA . PRO A 1 99 ? 11.245 -5.696 -18.322 1.00 64.81 99 PRO A CA 1
ATOM 835 C C . PRO A 1 99 ? 12.724 -5.963 -18.004 1.00 64.81 99 PRO A C 1
ATOM 837 O O . PRO A 1 99 ? 13.012 -6.781 -17.147 1.00 64.81 99 PRO A O 1
ATOM 840 N N . PHE A 1 100 ? 13.692 -5.357 -18.692 1.00 74.00 100 PHE A N 1
ATOM 841 C CA . PHE A 1 100 ? 15.122 -5.528 -18.380 1.00 74.00 100 PHE A CA 1
ATOM 842 C C . PHE A 1 100 ? 15.597 -4.597 -17.261 1.00 74.00 100 PHE A C 1
ATOM 844 O O . PHE A 1 100 ? 16.599 -4.877 -16.607 1.00 74.00 100 PHE A O 1
ATOM 851 N N . GLN A 1 101 ? 14.852 -3.520 -17.023 1.00 76.50 101 GLN A N 1
ATOM 852 C CA . GLN A 1 101 ? 14.985 -2.645 -15.869 1.00 76.50 101 GLN A CA 1
ATOM 853 C C . GLN A 1 101 ? 13.745 -2.803 -14.972 1.00 76.50 101 GLN A C 1
ATOM 855 O O . GLN A 1 101 ? 12.631 -2.779 -15.505 1.00 76.50 101 GLN A O 1
ATOM 860 N N . PRO A 1 102 ? 13.914 -2.981 -13.648 1.00 76.00 102 PRO A N 1
ATOM 861 C CA . PRO A 1 102 ? 12.792 -3.014 -12.716 1.00 76.00 102 PRO A CA 1
ATOM 862 C C . PRO A 1 102 ? 12.122 -1.639 -12.638 1.00 76.00 102 PRO A C 1
ATOM 864 O O . PRO A 1 102 ? 12.813 -0.620 -12.771 1.00 76.00 102 PRO A O 1
ATOM 867 N N . PRO A 1 103 ? 10.807 -1.583 -12.388 1.00 78.00 103 PRO A N 1
ATOM 868 C CA . PRO A 1 103 ? 10.161 -0.332 -12.038 1.00 78.00 103 PRO A CA 1
ATOM 869 C C . PRO A 1 103 ? 10.701 0.188 -10.697 1.00 78.00 103 PRO A C 1
ATOM 871 O O . PRO A 1 103 ? 11.114 -0.587 -9.834 1.00 78.00 103 PRO A O 1
ATOM 874 N N . LEU A 1 104 ? 10.705 1.510 -10.524 1.00 83.50 104 LEU A N 1
ATOM 875 C CA . LEU A 1 104 ? 11.112 2.144 -9.269 1.00 83.50 104 LEU A CA 1
ATOM 876 C C . LEU A 1 104 ? 9.894 2.642 -8.511 1.00 83.50 104 LEU A C 1
ATOM 878 O O . LEU A 1 104 ? 9.062 3.366 -9.064 1.00 83.50 104 LEU A O 1
ATOM 882 N N . TRP A 1 105 ? 9.848 2.296 -7.234 1.00 86.00 105 TRP A N 1
ATOM 883 C CA . TRP A 1 105 ? 8.761 2.643 -6.337 1.00 86.00 105 TRP A CA 1
ATOM 884 C C . TRP A 1 105 ? 9.111 3.921 -5.573 1.00 86.00 105 TRP A C 1
ATOM 886 O O . TRP A 1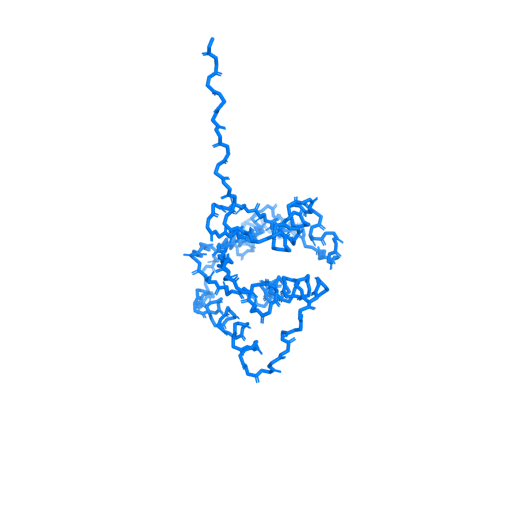 105 ? 10.260 4.112 -5.175 1.00 86.00 105 TRP A O 1
ATOM 896 N N . SER A 1 106 ? 8.139 4.793 -5.348 1.00 89.12 106 SER A N 1
ATOM 897 C CA . SER A 1 106 ? 8.261 5.937 -4.443 1.00 89.12 106 SER A CA 1
ATOM 898 C C . SER A 1 106 ? 7.044 6.024 -3.531 1.00 89.12 106 SER A C 1
ATOM 900 O O . SER A 1 106 ? 5.932 5.683 -3.933 1.00 89.12 106 SER A O 1
ATOM 902 N N . LEU A 1 107 ? 7.262 6.466 -2.293 1.00 90.00 107 LEU A N 1
ATOM 903 C CA . LEU A 1 107 ? 6.185 6.896 -1.410 1.00 90.00 107 LEU A CA 1
ATOM 904 C C . LEU A 1 107 ? 5.793 8.320 -1.819 1.00 90.00 107 LEU A C 1
ATOM 906 O O . LEU A 1 107 ? 6.650 9.198 -1.834 1.00 90.00 107 LEU A O 1
ATOM 910 N N . GLU A 1 108 ? 4.532 8.535 -2.188 1.00 92.44 108 GLU A N 1
ATOM 911 C CA . GLU A 1 108 ? 4.029 9.864 -2.567 1.00 92.44 108 GLU A CA 1
ATOM 912 C C . GLU A 1 108 ? 3.311 10.544 -1.405 1.00 92.44 108 GLU A C 1
ATOM 914 O O . GLU A 1 108 ? 3.478 11.741 -1.185 1.00 92.44 108 GLU A O 1
ATOM 919 N N . ASN A 1 109 ? 2.493 9.790 -0.670 1.00 91.31 109 ASN A N 1
ATOM 920 C CA . ASN A 1 109 ? 1.726 10.326 0.445 1.00 91.31 109 ASN A CA 1
ATOM 921 C C . ASN A 1 109 ? 1.484 9.259 1.508 1.00 91.31 109 ASN A C 1
ATOM 923 O O . ASN A 1 109 ? 1.306 8.076 1.202 1.00 91.31 109 ASN A O 1
ATOM 927 N N . ILE A 1 110 ? 1.405 9.708 2.757 1.00 88.38 110 ILE A N 1
ATOM 928 C CA . ILE A 1 110 ? 0.930 8.894 3.862 1.00 88.38 110 ILE A CA 1
ATOM 929 C C . ILE A 1 110 ? 0.049 9.718 4.796 1.00 88.38 110 ILE A C 1
ATOM 931 O O . ILE A 1 110 ? 0.444 10.741 5.348 1.00 88.38 110 ILE A O 1
ATOM 935 N N . GLU A 1 111 ? -1.168 9.238 5.004 1.00 89.62 111 GLU A N 1
ATOM 936 C CA . GLU A 1 111 ? -2.117 9.826 5.938 1.00 89.62 111 GLU A CA 1
ATOM 937 C C . GLU A 1 111 ? -2.506 8.778 6.963 1.00 89.62 111 GLU A C 1
ATOM 939 O O . GLU A 1 111 ? -2.953 7.685 6.614 1.00 89.62 111 GLU A O 1
ATOM 944 N N . TYR A 1 112 ? -2.377 9.105 8.244 1.00 87.12 112 TYR A N 1
ATOM 945 C CA . TYR A 1 112 ? -2.705 8.149 9.285 1.00 87.12 112 TYR A CA 1
ATOM 946 C C . TYR A 1 112 ? -3.354 8.778 10.510 1.00 87.12 112 TYR A C 1
ATOM 948 O O . TYR A 1 112 ? -3.127 9.929 10.879 1.00 87.12 112 TYR A O 1
ATOM 956 N N . PHE A 1 113 ? -4.170 7.961 11.159 1.00 85.69 113 PHE A N 1
ATOM 957 C CA . PHE A 1 113 ? -4.742 8.187 12.467 1.00 85.69 113 PHE A CA 1
ATOM 958 C C . PHE A 1 113 ? -4.472 6.944 13.309 1.00 85.69 113 PHE A C 1
ATOM 960 O O . PHE A 1 113 ? -5.050 5.884 13.062 1.00 85.69 113 PHE A O 1
ATOM 967 N N . ILE A 1 114 ? -3.611 7.099 14.314 1.00 80.50 114 ILE A N 1
ATOM 968 C CA . ILE A 1 114 ? -3.384 6.106 15.362 1.00 80.50 114 ILE A CA 1
ATOM 969 C C . ILE A 1 114 ? -3.661 6.787 16.710 1.00 80.50 114 ILE A C 1
ATOM 971 O O . ILE A 1 114 ? -3.132 7.877 16.956 1.00 80.50 114 ILE A O 1
ATOM 975 N N . PRO A 1 115 ? -4.504 6.202 17.579 1.00 76.81 115 PRO A N 1
ATOM 976 C CA . PRO A 1 115 ? -4.798 6.731 18.898 1.00 76.81 115 PRO A CA 1
ATOM 977 C C . PRO A 1 115 ? -3.524 6.958 19.711 1.00 76.81 115 PRO A C 1
ATOM 979 O O . PRO A 1 115 ? -2.576 6.176 19.683 1.00 76.81 115 PRO A O 1
ATOM 982 N N . SER A 1 116 ? -3.516 8.067 20.445 1.00 63.19 116 SER A N 1
ATOM 983 C CA . SER A 1 116 ? -2.376 8.579 21.207 1.00 63.19 116 SER A CA 1
ATOM 984 C C . SER A 1 116 ? -1.723 7.520 22.106 1.00 63.19 116 SER A C 1
ATOM 986 O O . SER A 1 116 ? -2.377 6.989 23.006 1.00 63.19 116 SER A O 1
ATOM 988 N N . GLY A 1 117 ? -0.426 7.278 21.894 1.00 61.81 117 GLY A N 1
ATOM 989 C CA . GLY A 1 117 ? 0.408 6.368 22.691 1.00 61.81 117 GLY A CA 1
ATOM 990 C C . GLY A 1 117 ? 1.527 5.701 21.884 1.00 61.81 117 GLY A C 1
ATOM 991 O O . GLY A 1 117 ? 2.571 5.373 22.442 1.00 61.81 117 GLY A O 1
ATOM 992 N N . ILE A 1 118 ? 1.337 5.569 20.569 1.00 61.59 118 ILE A N 1
ATOM 993 C CA . ILE A 1 118 ? 2.316 5.000 19.639 1.00 61.59 118 ILE A CA 1
ATOM 994 C C . ILE A 1 118 ? 2.950 6.148 18.846 1.00 61.59 118 ILE A C 1
ATOM 996 O O . ILE A 1 118 ? 2.337 6.724 17.950 1.00 61.59 118 ILE A O 1
ATOM 1000 N N . HIS A 1 119 ? 4.176 6.522 19.212 1.00 62.28 119 HIS A N 1
ATOM 1001 C CA . HIS A 1 119 ? 4.981 7.520 18.500 1.00 62.28 119 HIS A CA 1
ATOM 1002 C C . HIS A 1 119 ? 5.923 6.822 17.516 1.00 62.28 119 HIS A C 1
ATOM 1004 O O . HIS A 1 119 ? 7.139 6.848 17.688 1.00 62.28 119 HIS A O 1
ATOM 1010 N N . ILE A 1 120 ? 5.359 6.150 16.517 1.00 69.25 120 ILE A N 1
ATOM 1011 C CA . ILE A 1 120 ? 6.140 5.602 15.406 1.00 69.25 120 ILE A CA 1
ATOM 1012 C C . ILE A 1 120 ? 6.069 6.606 14.259 1.00 69.25 120 ILE A C 1
ATOM 1014 O O . ILE A 1 120 ? 4.988 7.089 13.919 1.00 69.25 120 ILE A O 1
ATOM 1018 N N . ASN A 1 121 ? 7.224 6.942 13.685 1.00 80.25 121 ASN A N 1
ATOM 1019 C CA . ASN A 1 121 ? 7.290 7.726 12.461 1.00 80.25 121 ASN A CA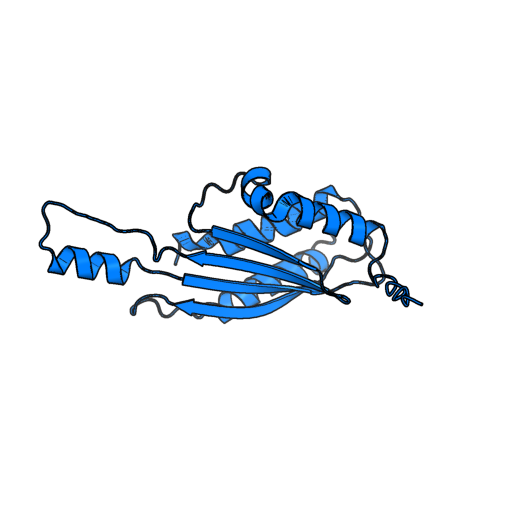 1
ATOM 1020 C C . ASN A 1 121 ? 6.920 6.812 11.285 1.00 80.25 121 ASN A C 1
ATOM 1022 O O . ASN A 1 121 ? 7.771 6.124 10.724 1.00 80.25 121 ASN A O 1
ATOM 1026 N N . ILE A 1 122 ? 5.619 6.726 11.000 1.00 80.12 122 ILE A N 1
ATOM 1027 C CA . ILE A 1 122 ? 5.074 5.794 10.005 1.00 80.12 122 ILE A CA 1
ATOM 1028 C C . ILE A 1 122 ? 5.617 6.128 8.613 1.00 80.12 122 ILE A C 1
ATOM 1030 O O . ILE A 1 122 ? 5.961 5.223 7.863 1.00 80.12 122 ILE A O 1
ATOM 1034 N N . GLU A 1 123 ? 5.753 7.413 8.297 1.00 85.50 123 GLU A N 1
ATOM 1035 C CA . GLU A 1 123 ? 6.322 7.880 7.033 1.00 85.50 123 GLU A CA 1
ATOM 1036 C C . GLU A 1 123 ? 7.742 7.343 6.828 1.00 85.50 123 GLU A C 1
ATOM 1038 O O . GLU A 1 123 ? 7.980 6.605 5.876 1.00 85.50 123 GLU A O 1
ATOM 1043 N N . GLU A 1 124 ? 8.643 7.586 7.782 1.00 84.81 124 GLU A N 1
ATOM 1044 C CA . GLU A 1 124 ? 10.031 7.101 7.728 1.00 84.81 124 GLU A CA 1
ATOM 1045 C C . GLU A 1 124 ? 10.116 5.568 7.643 1.00 84.81 124 GLU A C 1
ATOM 1047 O O . GLU A 1 124 ? 10.972 5.025 6.942 1.00 84.81 124 GLU A O 1
ATOM 1052 N N . TYR A 1 125 ? 9.206 4.852 8.312 1.00 83.50 125 TYR A N 1
ATOM 1053 C CA . TYR A 1 125 ? 9.121 3.398 8.202 1.00 83.50 125 TYR A CA 1
ATOM 1054 C C . TYR A 1 125 ? 8.787 2.953 6.772 1.00 83.50 125 TYR A C 1
ATOM 1056 O O . TYR A 1 125 ? 9.498 2.117 6.213 1.00 83.50 125 TYR A O 1
ATOM 1064 N N . TYR A 1 126 ? 7.755 3.521 6.144 1.00 83.06 126 TYR A N 1
ATOM 1065 C CA . TYR A 1 126 ? 7.384 3.149 4.775 1.00 83.06 126 TYR A CA 1
ATOM 1066 C C . TYR A 1 126 ? 8.384 3.636 3.729 1.00 83.06 126 TYR A C 1
ATOM 1068 O O . TYR A 1 126 ? 8.657 2.907 2.775 1.00 83.06 126 TYR A O 1
ATOM 1076 N N . GLU A 1 127 ? 8.998 4.803 3.920 1.00 87.81 127 GLU A N 1
ATOM 1077 C CA . GLU A 1 127 ? 10.122 5.245 3.092 1.00 87.81 127 GLU A CA 1
ATOM 1078 C C . GLU A 1 127 ? 11.282 4.249 3.161 1.00 87.81 127 GLU A C 1
ATOM 1080 O O . GLU A 1 127 ? 11.845 3.873 2.130 1.00 87.81 127 GLU A O 1
ATOM 1085 N N . TYR A 1 128 ? 11.628 3.774 4.361 1.00 85.12 128 TYR A N 1
ATOM 1086 C CA . TYR A 1 128 ? 12.643 2.740 4.535 1.00 85.12 128 TYR A CA 1
ATOM 1087 C C . TYR A 1 128 ? 12.282 1.457 3.778 1.00 85.12 128 TYR A C 1
ATOM 1089 O O . TYR A 1 128 ? 13.139 0.903 3.089 1.00 85.12 128 TYR A O 1
ATOM 1097 N N . LEU A 1 129 ? 11.026 1.006 3.851 1.00 81.94 129 LEU A N 1
ATOM 1098 C CA . LEU A 1 129 ? 10.565 -0.186 3.137 1.00 81.94 129 LEU A CA 1
ATOM 1099 C C . LEU A 1 129 ? 10.649 -0.022 1.615 1.00 81.94 129 LEU A C 1
ATOM 1101 O O . LEU A 1 129 ? 11.161 -0.912 0.938 1.00 81.94 129 LEU A O 1
ATOM 1105 N N . VAL A 1 130 ? 10.219 1.123 1.077 1.00 85.06 130 VAL A N 1
ATOM 1106 C CA . VAL A 1 130 ? 10.337 1.453 -0.355 1.00 85.06 130 VAL A CA 1
ATOM 1107 C C . VAL A 1 130 ? 11.803 1.491 -0.790 1.00 85.06 130 VAL A C 1
ATOM 1109 O O . VAL A 1 130 ? 12.165 0.950 -1.836 1.00 85.06 130 VAL A O 1
ATOM 1112 N N . ASN A 1 131 ? 12.677 2.085 0.020 1.00 86.25 131 ASN A N 1
ATOM 1113 C CA . ASN A 1 131 ? 14.105 2.134 -0.273 1.00 86.25 131 ASN A CA 1
ATOM 1114 C C . ASN A 1 131 ? 14.733 0.740 -0.253 1.00 86.25 131 ASN A C 1
ATOM 1116 O O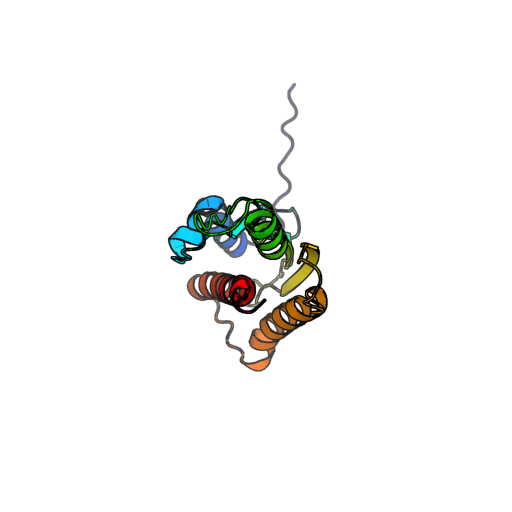 . ASN A 1 131 ? 15.437 0.377 -1.192 1.00 86.25 131 ASN A O 1
ATOM 1120 N N . LEU A 1 132 ? 14.446 -0.065 0.772 1.00 81.50 132 LEU A N 1
ATOM 1121 C CA . LEU A 1 132 ? 14.921 -1.445 0.874 1.00 81.50 132 LEU A CA 1
ATOM 1122 C C . LEU A 1 132 ? 14.470 -2.275 -0.332 1.00 81.50 132 LEU A C 1
ATOM 1124 O O . LEU A 1 132 ? 15.253 -3.037 -0.900 1.00 81.50 132 LEU A O 1
ATOM 1128 N N . HIS A 1 133 ? 13.218 -2.087 -0.740 1.00 79.12 133 HIS A N 1
ATOM 1129 C CA . HIS A 1 133 ? 12.634 -2.714 -1.911 1.00 79.12 133 HIS A CA 1
ATOM 1130 C C . HIS A 1 133 ? 13.388 -2.365 -3.199 1.00 79.12 133 HIS A C 1
ATOM 1132 O O . HIS A 1 133 ? 13.892 -3.248 -3.893 1.00 79.12 133 HIS A O 1
ATOM 1138 N N . ASN A 1 134 ? 13.568 -1.072 -3.468 1.00 82.56 134 ASN A N 1
ATOM 1139 C CA . ASN A 1 134 ? 14.313 -0.589 -4.630 1.00 82.56 134 ASN A CA 1
ATOM 1140 C C . ASN A 1 134 ? 15.789 -1.043 -4.617 1.00 82.56 134 ASN A C 1
ATOM 1142 O O . ASN A 1 134 ? 16.344 -1.399 -5.660 1.00 82.56 134 ASN A O 1
ATOM 1146 N N . GLU A 1 135 ? 16.444 -1.036 -3.452 1.00 80.56 135 GLU A N 1
ATOM 1147 C CA . GLU A 1 135 ? 17.844 -1.449 -3.296 1.00 80.56 135 GLU A CA 1
ATOM 1148 C C . GLU A 1 135 ? 18.038 -2.958 -3.485 1.00 80.56 135 GLU A C 1
ATOM 1150 O O . GLU A 1 135 ? 19.051 -3.375 -4.054 1.00 80.56 135 GLU A O 1
ATOM 1155 N N . ASN A 1 136 ? 17.064 -3.791 -3.103 1.00 74.75 136 ASN A N 1
ATOM 1156 C CA . ASN A 1 136 ? 17.134 -5.239 -3.319 1.00 74.75 136 ASN A CA 1
ATOM 1157 C C . ASN A 1 136 ? 17.348 -5.593 -4.796 1.00 74.75 136 ASN A C 1
ATOM 1159 O O . ASN A 1 136 ? 18.121 -6.507 -5.101 1.00 74.75 136 ASN A O 1
ATOM 1163 N N . TYR A 1 137 ? 16.750 -4.841 -5.721 1.00 70.19 137 TYR A N 1
ATOM 1164 C CA . TYR A 1 137 ? 16.976 -5.039 -7.153 1.00 70.19 137 TYR A CA 1
ATOM 1165 C C . TYR A 1 137 ? 18.365 -4.593 -7.616 1.00 70.19 137 TYR A C 1
ATOM 1167 O O . TYR A 1 137 ? 18.948 -5.225 -8.501 1.00 70.19 137 TYR A O 1
ATOM 1175 N N . LYS A 1 138 ? 18.924 -3.539 -7.008 1.00 66.19 138 LYS A N 1
ATOM 1176 C CA . LYS A 1 138 ? 20.263 -3.026 -7.338 1.00 66.19 138 LYS A CA 1
ATOM 1177 C C . LYS A 1 138 ? 21.373 -3.946 -6.833 1.00 66.19 138 LYS A C 1
ATOM 1179 O O . LYS A 1 138 ? 22.341 -4.188 -7.552 1.00 66.19 138 LYS A O 1
ATOM 1184 N N . ILE A 1 139 ? 21.232 -4.460 -5.612 1.00 58.03 139 ILE A N 1
ATOM 1185 C CA . ILE A 1 139 ? 22.274 -5.226 -4.917 1.00 58.03 139 ILE A CA 1
ATOM 1186 C C . ILE A 1 139 ? 22.288 -6.686 -5.381 1.00 58.03 139 ILE A C 1
ATOM 1188 O O . ILE A 1 139 ? 23.354 -7.229 -5.672 1.00 58.03 139 ILE A O 1
ATOM 1192 N N . ASN A 1 140 ? 21.117 -7.321 -5.499 1.00 54.28 140 ASN A N 1
ATOM 1193 C CA . ASN A 1 140 ? 21.044 -8.767 -5.722 1.00 54.28 140 ASN A CA 1
ATOM 1194 C C . ASN A 1 140 ? 20.935 -9.176 -7.196 1.00 54.28 140 ASN A C 1
ATOM 1196 O O . ASN A 1 140 ? 20.951 -10.374 -7.477 1.00 54.28 140 ASN A O 1
ATOM 1200 N N . LYS A 1 141 ? 20.813 -8.227 -8.143 1.00 58.47 141 LYS A N 1
ATOM 1201 C CA . LYS A 1 141 ? 20.533 -8.507 -9.574 1.00 58.47 141 LYS A CA 1
ATOM 1202 C C . LYS A 1 141 ? 19.395 -9.524 -9.768 1.00 58.47 141 LYS A C 1
ATOM 1204 O O . LYS A 1 141 ? 19.367 -10.264 -10.747 1.00 58.47 141 LYS A O 1
ATOM 1209 N N . SER A 1 142 ? 18.477 -9.580 -8.808 1.00 60.38 142 SER A N 1
ATOM 1210 C CA . SER A 1 142 ? 17.395 -10.561 -8.715 1.00 60.38 142 SER A CA 1
ATOM 1211 C C . SER A 1 142 ? 16.241 -10.242 -9.656 1.00 60.38 142 SER A C 1
ATOM 1213 O O . SER A 1 142 ? 15.332 -11.054 -9.812 1.00 60.38 142 SER A O 1
ATOM 1215 N N . TRP A 1 143 ? 16.281 -9.074 -10.298 1.00 67.56 143 TRP A N 1
ATOM 1216 C CA . TRP A 1 143 ? 15.363 -8.735 -11.363 1.00 67.56 143 TRP A CA 1
ATOM 1217 C C . TRP A 1 143 ? 15.669 -9.580 -12.601 1.00 67.56 143 TRP A C 1
ATOM 1219 O O . TRP A 1 143 ? 16.628 -9.329 -13.335 1.00 67.56 143 TRP A O 1
ATOM 1229 N N . VAL A 1 144 ? 14.842 -10.597 -12.818 1.00 63.94 144 VAL A N 1
ATOM 1230 C CA . VAL A 1 144 ? 14.860 -11.409 -14.030 1.00 63.94 144 VAL A CA 1
ATOM 1231 C C . VAL A 1 144 ? 13.642 -11.014 -14.865 1.00 63.94 144 VAL A C 1
ATOM 1233 O O . VAL A 1 144 ? 12.529 -11.029 -14.337 1.00 63.94 144 VAL A O 1
ATOM 1236 N N . PRO A 1 145 ? 13.814 -10.671 -16.154 1.00 57.06 145 PRO A N 1
ATOM 1237 C CA . PRO A 1 145 ? 12.702 -10.332 -17.033 1.00 57.06 145 PRO A CA 1
ATOM 1238 C C . PRO A 1 145 ? 11.736 -11.521 -17.154 1.00 57.06 145 PRO A C 1
ATOM 1240 O O . PRO A 1 145 ? 12.006 -12.492 -17.859 1.00 57.06 145 PRO A O 1
ATOM 1243 N N . GLY A 1 146 ? 10.606 -11.448 -16.450 1.00 59.06 146 GLY A N 1
ATOM 1244 C CA . GLY A 1 146 ? 9.533 -12.439 -16.484 1.00 59.06 146 GLY A CA 1
ATOM 1245 C C . GLY A 1 146 ? 8.326 -11.984 -15.662 1.00 59.06 146 GLY A C 1
ATOM 1246 O O . GLY A 1 146 ? 8.487 -11.509 -14.542 1.00 59.06 146 GLY A O 1
ATOM 1247 N N . MET A 1 147 ? 7.110 -12.150 -16.201 1.00 51.34 147 MET A N 1
ATOM 1248 C CA . MET A 1 147 ? 5.848 -11.703 -15.574 1.00 51.34 147 MET A CA 1
ATOM 1249 C C . MET A 1 147 ? 5.658 -12.203 -14.129 1.00 51.34 147 MET A C 1
ATOM 1251 O O . MET A 1 147 ? 5.089 -11.501 -13.300 1.00 51.34 147 MET A O 1
ATOM 1255 N N . GLN A 1 148 ? 6.183 -13.388 -13.796 1.00 52.34 148 GLN A N 1
ATOM 1256 C CA . GLN A 1 148 ? 6.081 -13.972 -12.453 1.00 52.34 148 GLN A CA 1
ATOM 1257 C C . GLN A 1 148 ? 6.800 -13.147 -11.374 1.00 52.34 148 GLN A C 1
ATOM 1259 O O . GLN A 1 148 ? 6.333 -13.093 -10.238 1.00 52.34 148 GLN A O 1
ATOM 1264 N N . HIS A 1 149 ? 7.901 -12.474 -11.722 1.00 56.09 149 HIS A N 1
ATOM 1265 C CA . HIS A 1 149 ? 8.658 -11.676 -10.760 1.00 56.09 149 HIS A CA 1
ATOM 1266 C C . HIS A 1 149 ? 7.948 -10.375 -10.394 1.00 56.09 149 HIS A C 1
ATOM 1268 O O . HIS A 1 149 ? 8.077 -9.917 -9.263 1.00 56.09 149 HIS A O 1
ATOM 1274 N N . VAL A 1 150 ? 7.146 -9.823 -11.304 1.00 53.81 150 VAL A N 1
ATOM 1275 C CA . VAL A 1 150 ? 6.438 -8.560 -11.073 1.00 53.81 150 VAL A CA 1
ATOM 1276 C C . VAL A 1 150 ? 5.221 -8.746 -10.157 1.00 53.81 150 VAL A C 1
ATOM 1278 O O . VAL A 1 150 ? 4.969 -7.929 -9.278 1.00 53.81 150 VAL A O 1
ATOM 1281 N N . ASN A 1 151 ? 4.529 -9.884 -10.263 1.00 54.28 151 ASN A N 1
ATOM 1282 C CA . ASN A 1 151 ? 3.498 -10.259 -9.288 1.00 54.28 151 ASN A CA 1
ATOM 1283 C C . ASN A 1 151 ? 4.114 -10.530 -7.905 1.00 54.28 151 ASN A C 1
ATOM 1285 O O . ASN A 1 151 ? 3.595 -10.085 -6.886 1.00 54.28 151 ASN A O 1
ATOM 1289 N N . SER A 1 152 ? 5.267 -11.208 -7.848 1.00 62.16 152 SER A N 1
ATOM 1290 C CA . SER A 1 152 ? 5.965 -11.419 -6.571 1.00 62.16 152 SER A CA 1
ATOM 1291 C C . SER A 1 152 ? 6.489 -10.122 -5.944 1.00 62.16 152 SER A C 1
ATOM 1293 O O . SER A 1 152 ? 6.546 -10.018 -4.726 1.00 62.16 152 SER A O 1
ATOM 1295 N N . ASP A 1 153 ? 6.856 -9.142 -6.769 1.00 61.84 153 ASP A N 1
ATOM 1296 C CA . ASP A 1 153 ? 7.307 -7.807 -6.372 1.00 61.84 153 ASP A CA 1
ATOM 1297 C C . ASP A 1 153 ? 6.173 -7.049 -5.658 1.00 61.84 153 ASP A C 1
ATOM 1299 O O . ASP A 1 153 ? 6.290 -6.706 -4.478 1.00 61.84 153 ASP A O 1
ATOM 1303 N N . LEU A 1 154 ? 5.020 -6.933 -6.321 1.00 62.31 154 LEU A N 1
ATOM 1304 C CA . LEU A 1 154 ? 3.828 -6.324 -5.741 1.00 62.31 154 LEU A CA 1
ATOM 1305 C C . LEU A 1 154 ? 3.361 -7.050 -4.472 1.00 62.31 154 LEU A C 1
ATOM 1307 O O . LEU A 1 154 ? 3.064 -6.404 -3.470 1.00 62.31 154 LEU A O 1
ATOM 1311 N N . LEU A 1 155 ? 3.341 -8.386 -4.487 1.00 62.50 155 LEU A N 1
ATOM 1312 C CA . LEU A 1 155 ? 3.012 -9.186 -3.309 1.00 62.50 155 LEU A CA 1
ATOM 1313 C C . LEU A 1 155 ? 3.962 -8.914 -2.145 1.00 62.50 155 LEU A C 1
ATOM 1315 O O . LEU A 1 155 ? 3.512 -8.740 -1.018 1.00 62.50 155 LEU A O 1
ATOM 1319 N N . ASN A 1 156 ? 5.269 -8.884 -2.404 1.00 64.19 156 ASN A N 1
ATOM 1320 C CA . ASN A 1 156 ? 6.259 -8.624 -1.368 1.00 64.19 156 ASN A CA 1
ATOM 1321 C C . ASN A 1 156 ? 6.032 -7.249 -0.751 1.00 64.19 156 ASN A C 1
ATOM 1323 O O . ASN A 1 156 ? 6.021 -7.142 0.473 1.00 64.19 156 ASN A O 1
ATOM 1327 N N . PHE A 1 157 ? 5.778 -6.220 -1.563 1.00 64.56 157 PHE A N 1
ATOM 1328 C CA . PHE A 1 157 ? 5.481 -4.898 -1.029 1.00 64.56 157 PHE A CA 1
ATOM 1329 C C . PHE A 1 157 ? 4.183 -4.893 -0.211 1.00 64.56 157 PHE A C 1
ATOM 1331 O O . PHE A 1 157 ? 4.162 -4.357 0.893 1.00 64.56 157 PHE A O 1
ATOM 1338 N N . ILE A 1 158 ? 3.118 -5.538 -0.697 1.00 64.19 158 ILE A N 1
ATOM 1339 C CA . ILE A 1 158 ? 1.842 -5.622 0.025 1.00 64.19 158 ILE A CA 1
ATOM 1340 C C . ILE A 1 158 ? 1.996 -6.388 1.347 1.00 64.19 158 ILE A C 1
ATOM 1342 O O . ILE A 1 158 ? 1.465 -5.946 2.359 1.00 64.19 158 ILE A O 1
ATOM 1346 N N . ILE A 1 159 ? 2.738 -7.499 1.381 1.00 63.56 159 ILE A N 1
ATOM 1347 C CA . ILE A 1 159 ? 3.018 -8.256 2.614 1.00 63.56 159 ILE A CA 1
ATOM 1348 C C . ILE A 1 159 ? 3.792 -7.395 3.611 1.00 63.56 159 ILE A C 1
ATOM 1350 O O . ILE A 1 159 ? 3.464 -7.377 4.795 1.00 63.56 159 ILE A O 1
ATOM 1354 N N . ILE A 1 160 ? 4.809 -6.676 3.136 1.00 60.03 160 ILE A N 1
ATOM 1355 C CA . ILE A 1 160 ? 5.614 -5.782 3.965 1.00 60.03 160 ILE A CA 1
ATOM 1356 C C . ILE A 1 160 ? 4.739 -4.639 4.501 1.00 60.03 160 ILE A C 1
ATOM 1358 O O . ILE A 1 160 ? 4.808 -4.323 5.687 1.00 60.03 160 ILE A O 1
ATOM 1362 N N . ALA A 1 161 ? 3.879 -4.062 3.660 1.00 55.94 161 ALA A N 1
ATOM 1363 C CA . ALA A 1 161 ? 2.959 -3.007 4.056 1.00 55.94 161 ALA A CA 1
ATOM 1364 C C . ALA A 1 161 ? 1.854 -3.507 4.994 1.00 55.94 161 ALA A C 1
ATOM 1366 O O . ALA A 1 161 ? 1.392 -2.767 5.850 1.00 55.94 161 ALA A O 1
ATOM 1367 N N . ASN A 1 162 ? 1.479 -4.784 4.913 1.00 58.50 162 ASN A N 1
ATOM 1368 C CA . ASN A 1 162 ? 0.497 -5.417 5.790 1.00 58.50 162 ASN A CA 1
ATOM 1369 C C . ASN A 1 162 ? 1.065 -5.815 7.172 1.00 58.50 162 ASN A C 1
ATOM 1371 O O . ASN A 1 162 ? 0.487 -6.643 7.870 1.00 58.50 162 ASN A O 1
ATOM 1375 N N . THR A 1 163 ? 2.167 -5.212 7.628 1.00 59.06 163 THR A N 1
ATOM 1376 C CA . THR A 1 163 ? 2.695 -5.383 8.999 1.00 59.06 163 THR A CA 1
ATOM 1377 C C . THR A 1 163 ? 1.926 -4.567 10.052 1.00 59.06 163 THR A C 1
ATOM 1379 O O . THR A 1 163 ? 2.442 -4.274 11.130 1.00 59.06 163 THR A O 1
ATOM 1382 N N . PHE A 1 164 ? 0.658 -4.240 9.779 1.00 55.38 164 PHE A N 1
ATOM 1383 C CA . PHE A 1 164 ? -0.222 -3.481 10.671 1.00 55.38 164 PHE A CA 1
ATOM 1384 C C . PHE A 1 164 ? -0.511 -4.184 12.004 1.00 55.38 164 PHE A C 1
ATOM 1386 O O . PHE A 1 164 ? -0.868 -3.507 12.960 1.00 55.38 164 PHE A O 1
ATOM 1393 N N . ASP A 1 165 ? -0.322 -5.505 12.100 1.00 45.47 165 ASP A N 1
ATOM 1394 C CA . ASP A 1 165 ? -0.466 -6.254 13.359 1.00 45.47 165 ASP A CA 1
ATOM 1395 C C . ASP A 1 165 ? 0.627 -5.927 14.397 1.00 45.47 165 ASP A C 1
ATOM 1397 O O . ASP A 1 165 ? 0.472 -6.244 15.578 1.00 45.47 165 ASP A O 1
ATOM 1401 N N . TYR A 1 166 ? 1.733 -5.301 13.975 1.00 42.88 166 TYR A N 1
ATOM 1402 C CA . TYR A 1 166 ? 2.830 -4.879 14.853 1.00 42.88 166 TYR A CA 1
ATOM 1403 C C . TYR A 1 166 ? 2.773 -3.391 15.252 1.00 42.88 166 TYR A C 1
ATOM 1405 O O . TYR A 1 166 ? 3.606 -2.966 16.058 1.00 42.88 166 TYR A O 1
ATOM 1413 N N . LEU A 1 167 ? 1.825 -2.617 14.700 1.00 43.94 167 LEU A N 1
ATOM 1414 C CA . LEU A 1 167 ? 1.550 -1.213 15.044 1.00 43.94 167 LEU A CA 1
ATOM 1415 C C . LEU A 1 167 ? 0.403 -1.121 16.058 1.00 43.94 167 LEU A C 1
ATOM 1417 O O . LEU A 1 167 ? 0.585 -0.387 17.052 1.00 43.94 167 LEU A O 1
#

Secondary structure (DSSP, 8-state):
-----PPPPPSS-HHHHHHHHHHHHTTTHHHHHHT---TTEEEEEEE-SSEEEEEEEEE-TT-----TTS-HHHHHHHHHHH--EEEEEEEEE--TTTTTS--EEEEEEEEEE--TT----HHHHHHHHHHHHHHHHHHH----SSHHHHHHHHHHHHHHHTGGGG-

pLDDT: mean 71.69, std 15.01, range [32.94, 94.19]

Radius of gyration: 19.52 Å; chains: 1; bounding box: 43×31×68 Å

Organism: NCBI:txid1070528